Protein AF-A0A0F4Q949-F1 (afdb_monomer_lite)

pLDDT: mean 88.06, std 14.51, range [45.66, 97.56]

Foldseek 3Di:
DDKDWDQADLVQWDADPQWTKHAAPPPGDMDTDPDHPDDSVNVSVVQRVQPWTFIDDPVDTTRTHHNVVVVVVVDDDPPPPPPDDD

Radius of gyration: 15.3 Å; chains: 1; bounding box: 47×30×36 Å

Organism: NCBI:txid43658

Structure (mmCIF, N/CA/C/O backbone):
data_AF-A0A0F4Q949-F1
#
_entry.id   AF-A0A0F4Q949-F1
#
loop_
_atom_site.group_PDB
_atom_site.id
_atom_site.type_symbol
_atom_site.label_atom_id
_atom_site.label_alt_id
_atom_site.label_comp_id
_atom_site.label_asym_id
_atom_site.label_entity_id
_atom_site.label_seq_id
_atom_site.pdbx_PDB_ins_code
_atom_site.Cartn_x
_atom_site.Cartn_y
_atom_site.Cartn_z
_atom_site.occupancy
_atom_site.B_iso_or_equiv
_atom_site.auth_seq_id
_atom_site.auth_comp_id
_atom_site.auth_asym_id
_atom_site.auth_atom_id
_atom_site.pdbx_PDB_model_num
ATOM 1 N N . MET A 1 1 ? -12.304 -2.703 21.150 1.00 61.78 1 MET A N 1
ATOM 2 C CA . MET A 1 1 ? -12.013 -3.130 19.768 1.00 61.78 1 MET A CA 1
ATOM 3 C C . MET A 1 1 ? -10.506 -3.138 19.597 1.00 61.78 1 MET A C 1
ATOM 5 O O . MET A 1 1 ? -9.897 -2.094 19.793 1.00 61.78 1 MET A O 1
ATOM 9 N N . SER A 1 2 ? -9.908 -4.304 19.344 1.00 79.75 2 SER A N 1
ATOM 10 C CA . SER A 1 2 ? -8.475 -4.399 19.041 1.00 79.75 2 SER A CA 1
ATOM 11 C C . SER A 1 2 ? -8.286 -4.213 17.539 1.00 79.75 2 SER A C 1
ATOM 13 O O . SER A 1 2 ? -8.794 -5.016 16.759 1.00 79.75 2 SER A O 1
ATOM 15 N N . LEU A 1 3 ? -7.620 -3.132 17.133 1.00 85.62 3 LEU A N 1
ATOM 16 C CA . LEU A 1 3 ? -7.237 -2.915 15.742 1.00 85.62 3 LEU A CA 1
ATOM 17 C C . LEU A 1 3 ? -5.804 -3.412 15.563 1.00 85.62 3 LEU A C 1
ATOM 19 O O . LEU A 1 3 ? -4.884 -2.870 16.177 1.00 85.62 3 LEU A O 1
ATOM 23 N N . LEU A 1 4 ? -5.615 -4.430 14.731 1.00 92.50 4 LEU A N 1
ATOM 24 C CA . LEU A 1 4 ? -4.290 -4.920 14.377 1.00 92.50 4 LEU A CA 1
ATOM 25 C C . LEU A 1 4 ? -3.878 -4.286 13.055 1.00 92.50 4 LEU A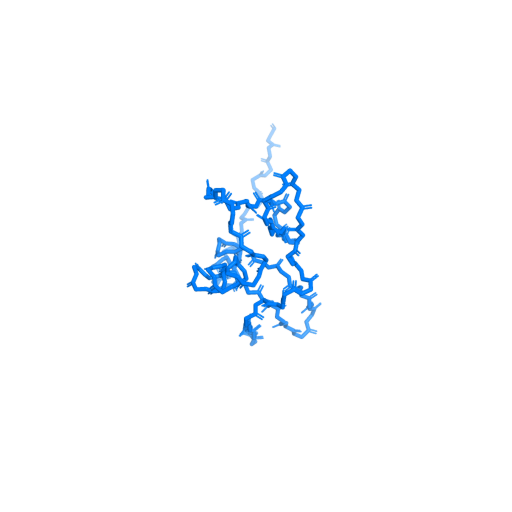 C 1
ATOM 27 O O . LEU A 1 4 ? -4.583 -4.408 12.055 1.00 92.50 4 LEU A O 1
ATOM 31 N N . THR A 1 5 ? -2.731 -3.611 13.053 1.00 94.06 5 THR A N 1
ATOM 32 C CA . THR A 1 5 ? -2.140 -3.057 11.836 1.00 94.06 5 THR A CA 1
ATOM 33 C C . THR A 1 5 ? -0.825 -3.759 11.541 1.00 94.06 5 THR A C 1
ATOM 35 O O . THR A 1 5 ? -0.006 -3.985 12.432 1.00 94.06 5 THR A O 1
ATOM 38 N N . THR A 1 6 ? -0.626 -4.134 10.283 1.00 96.12 6 THR A N 1
ATOM 39 C CA . THR A 1 6 ? 0.613 -4.765 9.812 1.00 96.12 6 THR A CA 1
ATOM 40 C C . THR A 1 6 ? 1.095 -4.088 8.528 1.00 96.12 6 THR A C 1
ATOM 42 O O . THR A 1 6 ? 0.329 -3.345 7.903 1.00 96.12 6 THR A O 1
ATOM 45 N N . PRO A 1 7 ? 2.381 -4.237 8.161 1.00 97.25 7 PRO A N 1
ATOM 46 C CA . PRO A 1 7 ? 2.890 -3.751 6.882 1.00 97.25 7 PRO A CA 1
ATOM 47 C C . PRO A 1 7 ? 2.058 -4.243 5.696 1.00 97.25 7 PRO A C 1
ATOM 49 O O . PRO A 1 7 ? 1.561 -5.364 5.721 1.00 97.25 7 PRO A O 1
ATOM 52 N N . VAL A 1 8 ? 1.942 -3.420 4.655 1.00 96.38 8 VAL A N 1
ATOM 53 C CA . VAL A 1 8 ? 1.288 -3.829 3.401 1.00 96.38 8 VAL A CA 1
ATOM 54 C C . VAL A 1 8 ? 2.150 -4.844 2.651 1.00 96.38 8 VAL A C 1
ATOM 56 O O . VAL A 1 8 ? 3.376 -4.716 2.635 1.00 96.38 8 VAL A O 1
ATOM 59 N N . ASP A 1 9 ? 1.532 -5.836 2.013 1.00 96.38 9 ASP A N 1
ATOM 60 C CA . ASP A 1 9 ? 2.247 -6.800 1.170 1.00 96.38 9 ASP A CA 1
ATOM 61 C C . ASP A 1 9 ? 2.620 -6.190 -0.194 1.00 96.38 9 ASP A C 1
ATOM 63 O O . ASP A 1 9 ? 1.931 -5.315 -0.723 1.00 96.38 9 ASP A O 1
ATOM 67 N N . ILE A 1 10 ? 3.720 -6.663 -0.785 1.00 96.50 10 ILE A N 1
ATOM 68 C CA . ILE A 1 10 ? 4.151 -6.247 -2.125 1.00 96.50 10 ILE A CA 1
ATOM 69 C C . ILE A 1 10 ? 3.147 -6.653 -3.212 1.00 96.50 10 ILE A C 1
ATOM 71 O O . ILE A 1 10 ? 3.068 -5.977 -4.233 1.00 96.50 10 ILE A O 1
ATOM 75 N N . ALA A 1 11 ? 2.359 -7.707 -2.986 1.00 96.44 11 ALA A N 1
ATOM 76 C CA . ALA A 1 11 ? 1.299 -8.160 -3.881 1.00 96.44 11 ALA A CA 1
ATOM 77 C C . ALA A 1 11 ? 0.199 -7.109 -4.105 1.00 96.44 11 ALA A C 1
ATOM 79 O O . ALA A 1 11 ? -0.561 -7.231 -5.061 1.00 96.44 11 ALA A O 1
ATOM 80 N N . HIS A 1 12 ? 0.123 -6.079 -3.256 1.00 95.88 12 HIS A N 1
ATOM 81 C CA . HIS A 1 12 ? -0.831 -4.979 -3.400 1.00 95.88 12 HIS A CA 1
ATOM 82 C C . HIS A 1 12 ? -0.224 -3.704 -3.995 1.00 95.88 12 HIS A C 1
ATOM 84 O O . HIS A 1 12 ? -0.846 -2.639 -3.952 1.00 95.88 12 HIS A O 1
ATOM 90 N N . ILE A 1 13 ? 1.001 -3.793 -4.516 1.00 96.69 13 ILE A N 1
ATOM 91 C CA . ILE A 1 13 ? 1.618 -2.724 -5.290 1.00 96.69 13 ILE A CA 1
ATOM 92 C C . ILE A 1 13 ? 1.453 -3.027 -6.773 1.00 96.69 13 ILE A C 1
ATOM 94 O O . ILE A 1 13 ? 2.110 -3.917 -7.315 1.00 96.69 13 ILE A O 1
ATOM 98 N N . ASP A 1 14 ? 0.622 -2.232 -7.432 1.00 95.25 14 ASP A N 1
ATOM 99 C CA . ASP A 1 14 ? 0.442 -2.283 -8.878 1.00 95.25 14 ASP A CA 1
ATOM 100 C C . ASP A 1 14 ? 1.465 -1.390 -9.589 1.00 95.25 14 ASP A C 1
ATOM 102 O O . ASP A 1 14 ? 2.130 -0.551 -8.976 1.00 95.25 14 ASP A O 1
ATOM 106 N N . VAL A 1 15 ? 1.597 -1.550 -10.907 1.00 94.12 15 VAL A N 1
ATOM 107 C CA . VAL A 1 15 ? 2.431 -0.683 -11.751 1.00 94.12 15 VAL A CA 1
ATOM 108 C C . VAL A 1 15 ? 1.590 -0.129 -12.891 1.00 94.12 15 VAL A C 1
ATOM 110 O O . VAL A 1 15 ? 1.058 -0.886 -13.699 1.00 94.12 15 VAL A O 1
ATOM 113 N N . MET A 1 16 ? 1.521 1.198 -12.989 1.00 91.62 16 MET A N 1
ATOM 114 C CA . MET A 1 16 ? 0.854 1.913 -14.079 1.00 91.62 16 MET A CA 1
ATOM 115 C C . MET A 1 16 ? 1.785 3.001 -14.607 1.00 91.62 16 MET A C 1
ATOM 117 O O . MET A 1 16 ? 2.444 3.690 -13.831 1.00 91.62 16 MET A O 1
ATOM 121 N N . ASP A 1 17 ? 1.89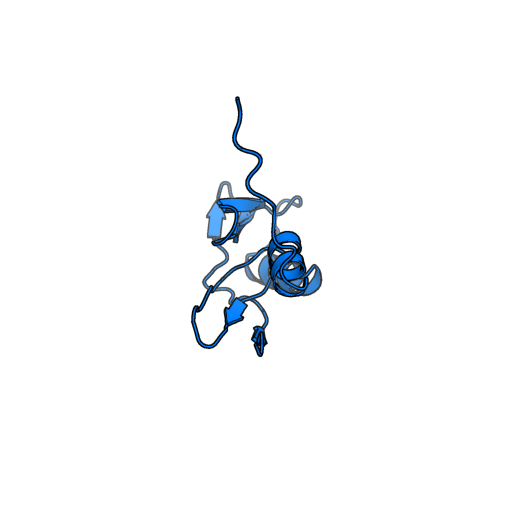0 3.130 -15.930 1.00 88.75 17 ASP A N 1
ATOM 122 C CA . ASP A 1 17 ? 2.808 4.070 -16.592 1.00 88.75 17 ASP A CA 1
ATOM 123 C C . ASP A 1 17 ? 4.252 3.978 -16.068 1.00 88.75 17 ASP A C 1
ATOM 125 O O . A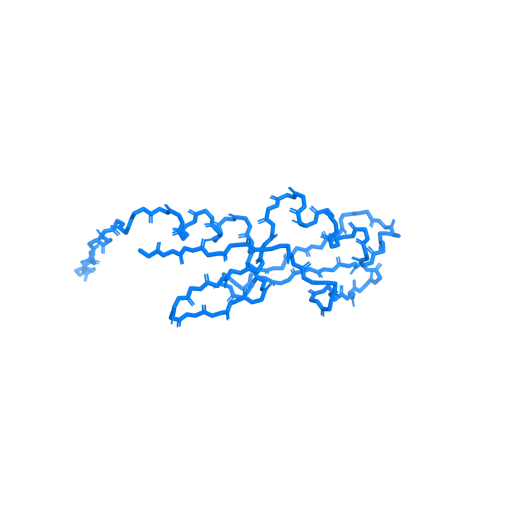SP A 1 17 ? 4.908 4.987 -15.792 1.00 88.75 17 ASP A O 1
ATOM 129 N N . SER A 1 18 ? 4.733 2.745 -15.874 1.00 88.62 18 SER A N 1
ATOM 130 C CA . SER A 1 18 ? 6.065 2.440 -15.329 1.00 88.62 18 SER A CA 1
ATOM 131 C C . SER A 1 18 ? 6.324 2.999 -13.923 1.00 88.62 18 SER A C 1
ATOM 133 O O . SER A 1 18 ? 7.479 3.130 -13.512 1.00 88.62 18 SER A O 1
ATOM 135 N N . ARG A 1 19 ? 5.266 3.328 -13.173 1.00 92.75 19 ARG A N 1
ATOM 136 C CA . ARG A 1 19 ? 5.341 3.816 -11.796 1.00 92.75 19 ARG A CA 1
ATOM 137 C C . ARG A 1 19 ? 4.536 2.908 -10.868 1.00 92.75 19 ARG A C 1
ATOM 139 O O . ARG A 1 19 ? 3.373 2.622 -11.156 1.00 92.75 19 ARG A O 1
ATOM 146 N N . PRO A 1 20 ? 5.135 2.454 -9.757 1.00 96.44 20 PRO A N 1
ATOM 147 C CA . PRO A 1 20 ? 4.397 1.761 -8.719 1.00 96.44 20 PRO A CA 1
ATOM 148 C C . PRO A 1 20 ? 3.284 2.638 -8.147 1.00 96.44 20 PRO A C 1
ATOM 150 O O . PRO A 1 20 ? 3.477 3.843 -7.953 1.00 96.44 20 PRO A O 1
ATOM 153 N N . LEU A 1 21 ? 2.149 2.022 -7.845 1.00 95.88 21 LEU A N 1
ATOM 154 C CA . LEU A 1 21 ? 1.017 2.653 -7.187 1.00 95.88 21 LEU A CA 1
ATOM 155 C C . LEU A 1 21 ? 0.440 1.745 -6.105 1.00 95.88 21 LEU A C 1
ATOM 157 O O . LEU A 1 21 ? 0.653 0.535 -6.100 1.00 95.88 21 LEU A O 1
ATOM 161 N N . ILE A 1 22 ? -0.284 2.356 -5.180 1.00 97.38 22 ILE A N 1
ATOM 162 C CA . ILE A 1 22 ? -0.988 1.681 -4.095 1.00 97.38 22 ILE A CA 1
ATOM 163 C C . ILE A 1 22 ? -2.406 2.246 -3.992 1.00 97.38 22 ILE A C 1
ATOM 165 O O . ILE A 1 22 ? -2.621 3.438 -4.227 1.00 97.38 22 ILE A O 1
ATOM 169 N N . TYR A 1 23 ? -3.375 1.391 -3.672 1.00 97.44 23 TYR A N 1
ATOM 170 C CA . TYR A 1 23 ? -4.794 1.740 -3.629 1.00 97.44 23 TYR A CA 1
ATOM 171 C C . TYR A 1 23 ? -5.391 1.499 -2.245 1.00 97.44 23 TYR A C 1
ATOM 173 O O . TYR A 1 23 ? -5.284 0.408 -1.693 1.00 97.44 23 TYR A O 1
ATOM 181 N N . CYS A 1 24 ? -6.071 2.504 -1.698 1.00 97.56 24 CYS A N 1
ATOM 182 C CA . CYS A 1 24 ? -6.763 2.388 -0.422 1.00 97.56 24 CYS A CA 1
ATOM 183 C C . CYS A 1 24 ? -8.146 1.757 -0.605 1.00 97.56 24 CYS A C 1
ATOM 185 O O . CYS A 1 24 ? -9.025 2.336 -1.244 1.00 97.56 24 CYS A O 1
ATOM 187 N N . GLN A 1 25 ? -8.394 0.622 0.048 1.00 96.44 25 GLN A N 1
ATOM 188 C CA . GLN A 1 25 ? -9.700 -0.044 0.027 1.00 96.44 25 GLN A CA 1
ATOM 189 C C . GLN A 1 25 ? -10.783 0.726 0.810 1.00 96.44 25 GLN A C 1
ATOM 191 O O . GLN A 1 25 ? -11.972 0.522 0.572 1.00 96.44 25 GLN A O 1
ATOM 196 N N . CYS A 1 26 ? -10.391 1.629 1.718 1.00 94.44 26 CYS A N 1
ATOM 197 C CA . CYS A 1 26 ? -11.317 2.388 2.563 1.00 94.44 26 CYS A CA 1
ATOM 198 C C . CYS A 1 26 ? -11.884 3.627 1.848 1.00 94.44 26 CYS A C 1
ATOM 200 O O . CYS A 1 26 ? -13.092 3.729 1.641 1.00 94.44 26 CYS A O 1
ATOM 202 N N . CYS A 1 27 ? -11.024 4.562 1.433 1.00 95.50 27 CYS A N 1
ATOM 203 C CA . CYS A 1 27 ? -11.441 5.815 0.788 1.00 95.50 27 CYS A CA 1
ATOM 204 C C . CYS A 1 27 ? -11.363 5.792 -0.745 1.00 95.50 27 CYS A C 1
ATOM 206 O O . CYS A 1 27 ? -11.747 6.769 -1.386 1.00 95.50 27 CYS A O 1
ATOM 208 N N . ARG A 1 28 ? -10.901 4.683 -1.338 1.00 95.75 28 ARG A N 1
ATOM 209 C CA . ARG A 1 28 ? -10.762 4.495 -2.791 1.00 95.75 28 ARG A CA 1
ATOM 210 C C . ARG A 1 28 ? -9.793 5.471 -3.469 1.00 95.75 28 ARG A C 1
ATOM 212 O O . ARG A 1 28 ? -9.919 5.734 -4.664 1.00 95.75 28 ARG A O 1
ATOM 219 N N . SER A 1 29 ? -8.838 6.016 -2.717 1.00 95.12 29 SER A N 1
ATOM 220 C CA . SER A 1 29 ? -7.759 6.841 -3.262 1.00 95.12 29 SER A CA 1
ATOM 221 C C . SER A 1 29 ? -6.592 5.985 -3.758 1.00 95.12 29 SER A C 1
ATOM 223 O O . SER A 1 29 ? -6.371 4.868 -3.283 1.00 95.12 29 SER A O 1
ATOM 225 N N . TYR A 1 30 ? -5.829 6.536 -4.701 1.00 95.06 30 TYR A N 1
ATOM 226 C CA . TYR A 1 30 ? -4.606 5.939 -5.230 1.00 95.06 30 TYR A CA 1
ATOM 227 C C . TYR A 1 30 ? -3.444 6.896 -4.979 1.00 95.06 30 TYR A C 1
ATOM 229 O O . TYR A 1 30 ? -3.577 8.100 -5.206 1.00 95.06 30 TYR A O 1
ATOM 237 N N . GLU A 1 31 ? -2.293 6.361 -4.592 1.00 95.75 31 GLU A N 1
ATOM 238 C CA . GLU A 1 31 ? -1.030 7.097 -4.562 1.00 95.75 31 GLU A CA 1
ATOM 239 C C . GLU A 1 31 ? -0.021 6.420 -5.483 1.00 95.75 31 GLU A C 1
ATOM 241 O O . GLU A 1 31 ? 0.046 5.194 -5.555 1.00 95.75 31 GLU A O 1
ATOM 246 N N . HIS A 1 32 ? 0.770 7.222 -6.190 1.00 94.75 32 HIS A N 1
ATOM 247 C CA . HIS A 1 32 ? 1.792 6.746 -7.115 1.00 94.75 32 HIS A CA 1
ATOM 248 C C . HIS A 1 32 ? 3.168 7.270 -6.718 1.00 94.75 32 HIS A C 1
ATOM 250 O O . HIS A 1 32 ? 3.302 8.359 -6.159 1.00 94.75 32 HIS A O 1
ATOM 256 N N . ALA A 1 33 ? 4.205 6.513 -7.066 1.00 93.31 33 ALA A N 1
ATOM 257 C CA . ALA A 1 33 ? 5.574 6.953 -6.876 1.00 93.31 33 ALA A CA 1
ATOM 258 C C . ALA A 1 33 ? 5.855 8.232 -7.685 1.00 93.31 33 ALA A C 1
ATOM 260 O O . ALA A 1 33 ? 5.700 8.264 -8.909 1.00 93.31 33 ALA A O 1
ATOM 261 N N . CYS A 1 34 ? 6.317 9.286 -7.006 1.00 87.56 34 CYS A N 1
ATOM 262 C CA . CYS A 1 34 ? 6.696 10.545 -7.655 1.00 87.56 34 CYS A CA 1
ATOM 263 C C . CYS A 1 34 ? 7.976 10.417 -8.497 1.00 87.56 34 CYS A C 1
ATOM 265 O O . CYS A 1 34 ? 8.168 11.166 -9.451 1.00 87.56 34 CYS A O 1
ATOM 267 N N . GLN A 1 35 ? 8.870 9.494 -8.132 1.00 84.75 35 GLN A N 1
ATOM 268 C CA . GLN A 1 35 ? 10.157 9.308 -8.799 1.00 84.75 35 GLN A CA 1
ATOM 269 C C . GLN A 1 35 ? 10.047 8.291 -9.936 1.00 84.75 35 GLN A C 1
ATOM 271 O O . GLN A 1 35 ? 9.534 7.184 -9.754 1.00 84.75 35 GLN A O 1
ATOM 276 N N . SER A 1 36 ? 10.585 8.646 -11.103 1.00 79.56 36 SER A N 1
ATOM 277 C CA . SER A 1 36 ? 10.782 7.703 -12.201 1.00 79.56 36 SER A CA 1
ATOM 278 C C . SER A 1 36 ? 11.811 6.636 -11.807 1.00 79.56 36 SER A C 1
ATOM 280 O O . SER A 1 36 ? 12.831 6.933 -11.190 1.00 79.56 36 SER A O 1
ATOM 282 N N . GLY A 1 37 ? 11.530 5.373 -12.144 1.00 85.19 37 GLY A N 1
ATOM 283 C CA . GLY A 1 37 ? 12.415 4.241 -11.838 1.00 85.19 37 GLY A CA 1
ATOM 284 C C . GLY A 1 37 ? 12.262 3.644 -10.433 1.00 85.19 37 GLY A C 1
ATOM 285 O O . GLY A 1 37 ? 13.000 2.721 -10.089 1.00 85.19 37 GLY A O 1
ATOM 286 N N . ALA A 1 38 ? 11.305 4.114 -9.626 1.00 91.50 38 ALA A N 1
ATOM 287 C CA . ALA A 1 38 ? 10.953 3.441 -8.380 1.00 91.50 38 ALA A CA 1
ATOM 288 C C . ALA A 1 38 ? 10.471 2.007 -8.666 1.00 91.50 38 ALA A C 1
ATOM 290 O O . ALA A 1 38 ? 9.606 1.785 -9.512 1.00 91.50 38 ALA A O 1
ATOM 291 N N . THR A 1 39 ? 11.021 1.024 -7.953 1.00 95.56 39 THR A N 1
ATOM 292 C CA . THR A 1 39 ? 10.570 -0.372 -8.062 1.00 95.56 39 THR A CA 1
ATOM 293 C C . THR A 1 39 ? 9.370 -0.623 -7.142 1.00 95.56 39 THR A C 1
ATOM 295 O O . THR A 1 39 ? 9.262 0.038 -6.103 1.00 95.56 39 THR A O 1
ATOM 298 N N . PRO A 1 40 ? 8.499 -1.610 -7.435 1.00 96.25 40 PRO A N 1
ATOM 299 C CA . PRO A 1 40 ? 7.389 -1.971 -6.548 1.00 96.25 40 PRO A CA 1
ATOM 300 C C . PRO A 1 40 ? 7.829 -2.261 -5.111 1.00 96.25 40 PRO A C 1
ATOM 302 O O . PRO A 1 40 ? 7.188 -1.827 -4.162 1.00 96.25 40 PRO A O 1
ATOM 305 N N . LYS A 1 41 ? 8.984 -2.916 -4.940 1.00 96.31 41 LYS A N 1
ATOM 306 C CA . LYS A 1 41 ? 9.558 -3.205 -3.621 1.00 96.31 41 LYS A CA 1
ATOM 307 C C . LYS A 1 41 ? 9.955 -1.936 -2.865 1.00 96.31 41 LYS A C 1
ATOM 309 O O . LYS A 1 41 ? 9.650 -1.814 -1.685 1.00 96.31 41 LYS A O 1
ATOM 314 N N . MET A 1 42 ? 10.616 -0.988 -3.533 1.00 95.62 42 MET A N 1
ATOM 315 C CA . MET A 1 42 ? 10.959 0.299 -2.916 1.00 95.62 42 MET A CA 1
ATOM 316 C C . MET A 1 42 ? 9.700 1.077 -2.529 1.00 95.62 42 MET A C 1
ATOM 318 O O . MET A 1 42 ? 9.644 1.658 -1.448 1.00 95.62 42 MET A O 1
ATOM 322 N N . TRP A 1 43 ? 8.679 1.057 -3.390 1.00 96.62 43 TRP A N 1
ATOM 323 C CA . TRP A 1 43 ? 7.411 1.722 -3.114 1.00 96.62 43 TRP A CA 1
ATOM 324 C C . TRP A 1 43 ? 6.652 1.072 -1.956 1.00 96.62 43 TRP A C 1
ATOM 326 O O . TRP A 1 43 ? 6.190 1.786 -1.077 1.00 96.62 43 TRP A O 1
ATOM 336 N N . GLN A 1 44 ? 6.611 -0.262 -1.874 1.00 97.00 44 GLN A N 1
ATOM 337 C CA . GLN A 1 44 ? 6.044 -0.998 -0.737 1.00 97.00 44 GLN A CA 1
ATOM 338 C C . GLN A 1 44 ? 6.702 -0.596 0.590 1.00 97.00 44 GLN A C 1
ATOM 340 O O . GLN A 1 44 ? 6.014 -0.348 1.585 1.00 97.00 44 GLN A O 1
ATOM 345 N N . GLN A 1 45 ? 8.035 -0.504 0.604 1.00 96.56 45 GLN A N 1
ATOM 346 C CA . GLN A 1 45 ? 8.795 -0.107 1.788 1.00 96.56 45 GLN A CA 1
ATOM 347 C C . GLN A 1 45 ? 8.494 1.342 2.178 1.00 96.56 45 GLN A C 1
ATOM 349 O O . GLN A 1 45 ? 8.260 1.620 3.353 1.00 96.56 45 GLN A O 1
ATOM 354 N N . ALA A 1 46 ? 8.446 2.252 1.200 1.00 95.31 46 ALA A N 1
ATOM 355 C CA . ALA A 1 46 ? 8.101 3.653 1.420 1.00 95.31 46 ALA A CA 1
ATOM 356 C C . ALA A 1 46 ? 6.657 3.816 1.919 1.00 95.31 46 ALA A C 1
ATOM 358 O O . ALA A 1 46 ? 6.439 4.478 2.929 1.00 95.31 46 ALA A O 1
ATOM 359 N N . ALA A 1 47 ? 5.689 3.156 1.280 1.00 96.12 47 ALA A N 1
ATOM 360 C CA . ALA A 1 47 ? 4.283 3.152 1.675 1.00 96.12 47 ALA A CA 1
ATOM 361 C C . ALA A 1 47 ? 4.119 2.646 3.117 1.00 96.12 47 ALA A C 1
ATOM 363 O O . ALA A 1 47 ? 3.491 3.297 3.954 1.00 96.12 47 ALA A O 1
ATOM 364 N N . THR A 1 48 ? 4.769 1.527 3.449 1.00 96.44 48 THR A N 1
ATOM 365 C CA . THR A 1 48 ? 4.804 1.010 4.823 1.00 96.44 48 THR A CA 1
ATOM 366 C C . THR A 1 48 ? 5.435 2.024 5.779 1.00 96.44 48 THR A C 1
ATOM 368 O O . THR A 1 48 ? 4.918 2.249 6.873 1.00 96.44 48 THR A O 1
ATOM 371 N N . TYR A 1 49 ? 6.534 2.669 5.401 1.00 96.25 49 TYR A N 1
ATOM 372 C CA . TYR A 1 49 ? 7.192 3.654 6.255 1.00 96.25 49 TYR A CA 1
ATOM 373 C C . TYR A 1 49 ? 6.295 4.869 6.552 1.00 96.25 49 TYR A C 1
ATOM 375 O O . TYR A 1 49 ? 6.210 5.287 7.704 1.00 96.25 49 TYR A O 1
ATOM 383 N N . VAL A 1 50 ? 5.567 5.387 5.555 1.00 94.75 50 VAL A N 1
ATOM 384 C CA . VAL A 1 50 ? 4.678 6.557 5.724 1.00 94.75 50 VAL A CA 1
ATOM 385 C C . VAL A 1 50 ? 3.335 6.231 6.385 1.00 94.75 50 VAL A C 1
ATOM 387 O O . VAL A 1 50 ? 2.592 7.143 6.734 1.00 94.75 50 VAL A O 1
ATOM 390 N N . GLY A 1 51 ? 3.028 4.949 6.603 1.00 95.88 51 GLY A N 1
ATOM 391 C CA . GLY A 1 51 ? 1.885 4.526 7.416 1.00 95.88 51 GLY A CA 1
ATOM 392 C C . GLY A 1 51 ? 0.769 3.799 6.672 1.00 95.88 51 GLY A C 1
ATOM 393 O O . GLY A 1 51 ? -0.286 3.589 7.263 1.00 95.88 51 GLY A O 1
ATOM 394 N N . TRP A 1 52 ? 0.979 3.374 5.423 1.00 97.38 5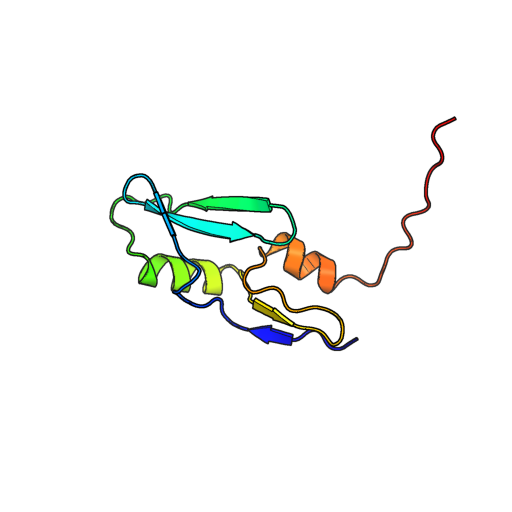2 TRP A N 1
ATOM 395 C CA . TRP A 1 52 ? 0.063 2.436 4.771 1.00 97.38 52 TRP A CA 1
ATOM 396 C C . TRP A 1 52 ? 0.085 1.093 5.501 1.00 97.38 52 TRP A C 1
ATOM 398 O O . TRP A 1 52 ? 1.156 0.580 5.855 1.00 97.38 52 TRP A O 1
ATOM 408 N N . ARG A 1 53 ? -1.093 0.525 5.767 1.00 97.44 53 ARG A N 1
ATOM 409 C CA . ARG A 1 53 ? -1.230 -0.697 6.569 1.00 97.44 53 ARG A CA 1
ATOM 410 C C . ARG A 1 53 ? -2.265 -1.643 5.988 1.00 97.44 53 ARG A C 1
ATOM 412 O O . ARG A 1 53 ? -3.285 -1.206 5.463 1.00 97.44 53 ARG A O 1
ATOM 419 N N . HIS A 1 54 ? -2.022 -2.928 6.202 1.00 97.12 54 HIS A N 1
ATOM 420 C CA . HIS A 1 54 ? -3.081 -3.921 6.308 1.00 97.12 54 HIS A CA 1
ATOM 421 C C . HIS A 1 54 ? -3.750 -3.729 7.665 1.00 97.12 54 HIS A C 1
ATOM 423 O O . HIS A 1 54 ? -3.067 -3.701 8.696 1.00 97.12 54 HIS A O 1
ATOM 429 N N . VAL A 1 55 ? -5.071 -3.582 7.676 1.00 95.44 55 VAL A N 1
ATOM 430 C CA . VAL A 1 55 ? -5.864 -3.367 8.888 1.00 95.44 55 VAL A CA 1
ATOM 431 C C . VAL A 1 55 ? -6.826 -4.529 9.109 1.00 95.44 55 VAL A C 1
ATOM 433 O O . VAL A 1 55 ? -7.693 -4.791 8.281 1.00 95.44 55 VAL A O 1
ATOM 436 N N . ARG A 1 56 ? -6.714 -5.181 10.268 1.00 94.81 56 ARG A N 1
ATOM 437 C CA . ARG A 1 56 ? -7.580 -6.290 10.676 1.00 94.81 56 ARG A CA 1
ATOM 438 C C . ARG A 1 56 ? -8.280 -5.991 11.995 1.00 94.81 56 ARG A C 1
ATOM 440 O O . ARG A 1 56 ? -7.667 -5.510 12.950 1.00 94.81 56 ARG A O 1
ATOM 447 N N . SER A 1 57 ? -9.558 -6.336 12.058 1.00 90.81 57 SER A N 1
ATOM 448 C CA . SER A 1 57 ? -10.355 -6.382 13.281 1.00 90.81 57 SER A CA 1
ATOM 449 C C . SER A 1 57 ? -11.173 -7.676 13.335 1.00 90.81 57 SER A C 1
ATOM 451 O O . SER A 1 57 ? -11.112 -8.507 12.434 1.00 90.81 57 SER A O 1
ATOM 453 N N . GLU A 1 58 ? -11.972 -7.843 14.386 1.00 89.69 58 GLU A N 1
ATOM 454 C CA . GLU A 1 58 ? -12.927 -8.955 14.503 1.00 89.69 58 GLU A CA 1
ATOM 455 C C . GLU A 1 58 ? -14.040 -8.912 13.438 1.00 89.69 58 GLU A C 1
ATOM 457 O O . GLU A 1 58 ? -14.689 -9.924 13.187 1.00 89.69 58 GLU A O 1
ATOM 462 N N . HIS A 1 59 ? -14.277 -7.753 12.816 1.00 88.12 59 HIS A N 1
ATOM 463 C CA . HIS A 1 59 ? -15.414 -7.535 11.916 1.00 88.12 59 HIS A CA 1
ATOM 464 C C . HIS A 1 59 ? -15.020 -7.299 10.459 1.00 88.12 59 HIS A C 1
ATOM 466 O O . HIS A 1 59 ? -15.878 -7.366 9.581 1.00 88.12 59 HIS A O 1
ATOM 472 N N . PHE A 1 60 ? -13.753 -6.994 10.189 1.00 90.25 60 PHE A N 1
ATOM 473 C CA . PHE A 1 60 ? -13.276 -6.719 8.840 1.00 90.25 60 PHE A CA 1
ATOM 474 C C . PHE A 1 60 ? -11.782 -7.000 8.706 1.00 90.25 60 PHE A C 1
ATOM 476 O O . PHE A 1 60 ? -11.026 -6.908 9.675 1.00 90.25 60 PHE A O 1
ATOM 483 N N . ASP A 1 61 ? -11.374 -7.284 7.474 1.00 93.88 61 ASP A N 1
ATOM 484 C CA . ASP A 1 61 ? -9.986 -7.453 7.068 1.00 93.88 61 ASP A CA 1
ATOM 485 C C . ASP A 1 61 ? -9.777 -6.638 5.787 1.00 93.88 61 ASP A C 1
ATOM 487 O O . ASP A 1 61 ? -10.456 -6.883 4.792 1.00 93.88 61 ASP A O 1
ATOM 491 N N . LEU A 1 62 ? -8.930 -5.610 5.850 1.00 94.75 62 LEU A N 1
ATOM 492 C CA . LEU A 1 62 ? -8.642 -4.703 4.740 1.00 94.75 62 LEU A CA 1
ATOM 493 C C . LEU A 1 62 ? -7.152 -4.772 4.422 1.00 94.75 62 LEU A C 1
ATOM 495 O O . LEU A 1 62 ? -6.325 -4.361 5.240 1.00 94.75 62 LEU A O 1
ATOM 499 N N . ASP A 1 63 ? -6.815 -5.247 3.226 1.00 95.50 63 ASP A N 1
ATOM 500 C CA . ASP A 1 63 ? -5.422 -5.529 2.858 1.00 95.50 63 ASP A CA 1
ATOM 501 C C . ASP A 1 63 ? -4.581 -4.252 2.751 1.00 95.50 63 ASP A C 1
ATOM 503 O O . ASP A 1 63 ? -3.399 -4.227 3.096 1.00 95.50 63 ASP A O 1
ATOM 507 N N . VAL A 1 64 ? -5.197 -3.162 2.278 1.00 96.81 64 VAL A N 1
ATOM 508 C CA . VAL A 1 64 ? -4.512 -1.889 2.049 1.00 96.81 64 VAL A CA 1
ATOM 509 C C . VAL A 1 64 ? -5.370 -0.705 2.464 1.00 96.81 64 VAL A C 1
ATOM 511 O O . VAL A 1 64 ? -6.422 -0.422 1.885 1.00 96.81 64 VAL A O 1
ATOM 514 N N . VAL A 1 65 ? -4.866 0.043 3.441 1.00 97.25 65 VAL A N 1
ATOM 515 C CA . VAL A 1 65 ? -5.484 1.253 3.980 1.00 97.25 65 VAL A CA 1
ATOM 516 C C . VAL A 1 65 ? -4.441 2.369 4.058 1.00 97.25 65 VAL A C 1
ATOM 518 O O . VAL A 1 65 ? -3.320 2.153 4.526 1.00 97.25 65 VAL A O 1
ATOM 521 N N . CYS A 1 66 ? -4.813 3.567 3.599 1.00 97.56 66 CYS A N 1
ATOM 522 C CA . CYS A 1 66 ? -3.953 4.748 3.640 1.00 97.56 66 CYS A CA 1
ATOM 523 C C . CYS A 1 66 ? -3.772 5.289 5.073 1.00 97.56 66 CYS A C 1
ATOM 525 O O . CYS A 1 66 ? -4.619 5.033 5.936 1.00 97.56 66 CYS A O 1
ATOM 527 N N . PRO A 1 67 ? -2.717 6.085 5.336 1.00 96.19 67 PRO A N 1
ATOM 528 C CA . PRO A 1 67 ? -2.438 6.626 6.669 1.00 96.19 67 PRO A CA 1
ATOM 529 C C . PRO A 1 67 ? -3.609 7.408 7.284 1.00 96.19 67 PRO A C 1
ATOM 531 O O . PRO A 1 67 ? -3.855 7.310 8.485 1.00 96.19 67 PRO A O 1
ATOM 534 N N . GLU A 1 68 ? -4.359 8.149 6.465 1.00 95.50 68 GLU A N 1
ATOM 535 C CA . GLU A 1 68 ? -5.520 8.926 6.914 1.00 95.50 68 GLU A CA 1
ATOM 536 C C . GLU A 1 68 ? -6.643 8.017 7.430 1.00 95.50 68 GLU A C 1
ATOM 538 O O . GLU A 1 68 ? -7.111 8.187 8.554 1.00 95.50 68 GLU A O 1
ATOM 543 N N . CYS A 1 69 ? -7.023 6.993 6.661 1.00 94.62 69 CYS A N 1
ATOM 544 C CA . CYS A 1 69 ? -8.053 6.040 7.076 1.00 94.62 69 CYS A CA 1
ATOM 545 C C . CYS A 1 69 ? -7.602 5.181 8.267 1.00 94.62 69 CYS A C 1
ATOM 547 O O . CYS A 1 69 ? -8.407 4.884 9.147 1.00 94.62 69 CYS A O 1
ATOM 549 N N . VAL A 1 70 ? -6.313 4.820 8.346 1.00 93.81 70 VAL A N 1
ATOM 550 C CA . VAL A 1 70 ? -5.756 4.161 9.540 1.00 93.81 70 V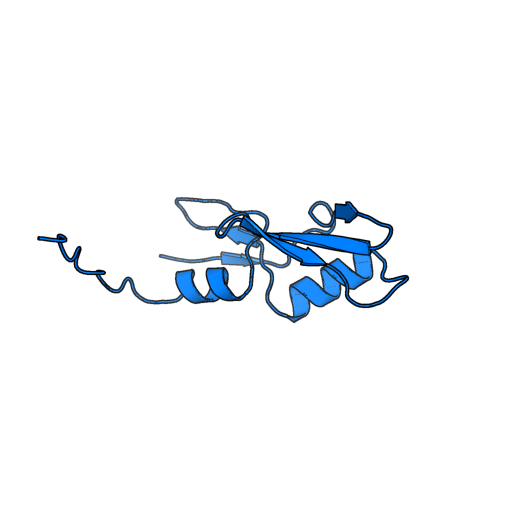AL A CA 1
ATOM 551 C C . VAL A 1 70 ? -5.950 5.049 10.771 1.00 93.81 70 VAL A C 1
ATOM 553 O O . VAL A 1 70 ? -6.414 4.569 11.805 1.00 93.81 70 VAL A O 1
ATOM 556 N N . ALA A 1 71 ? -5.650 6.346 10.666 1.00 92.31 71 ALA A N 1
ATOM 557 C CA . ALA A 1 71 ? -5.838 7.287 11.763 1.00 92.31 71 ALA A CA 1
ATOM 558 C C . ALA A 1 71 ? -7.313 7.414 12.184 1.00 92.31 71 ALA A C 1
ATOM 560 O O . ALA A 1 71 ? -7.587 7.518 13.380 1.00 92.31 71 ALA A O 1
ATOM 561 N N . GLU A 1 72 ? -8.262 7.359 11.244 1.00 90.62 72 GLU A N 1
ATOM 562 C CA . GLU A 1 72 ? -9.700 7.370 11.551 1.00 90.62 72 GLU A CA 1
ATOM 563 C C . GLU A 1 72 ? -10.142 6.149 12.368 1.00 90.62 72 GLU A C 1
ATOM 565 O O . GLU A 1 72 ? -10.906 6.312 13.320 1.00 90.62 72 GLU A O 1
ATOM 570 N N . PHE A 1 73 ? -9.617 4.949 12.088 1.00 87.06 73 PHE A N 1
ATOM 571 C CA . PHE A 1 73 ? -9.933 3.751 12.882 1.00 87.06 73 PHE A CA 1
ATOM 572 C C . PHE A 1 73 ? -9.462 3.840 14.341 1.00 87.06 73 PHE A C 1
ATOM 574 O O . PHE A 1 73 ? -10.028 3.184 15.216 1.00 87.06 73 PHE A O 1
ATOM 581 N N . HIS A 1 74 ? -8.434 4.645 14.619 1.00 82.44 74 HIS A N 1
ATOM 582 C CA . HIS A 1 74 ? -7.941 4.877 15.976 1.00 82.44 74 HIS A CA 1
ATOM 583 C C . HIS A 1 74 ? -8.721 5.957 16.734 1.00 82.44 74 HIS A C 1
ATOM 585 O O . HIS A 1 74 ? -8.541 6.098 17.947 1.00 82.44 74 HIS A O 1
ATOM 591 N N . GLN A 1 75 ? -9.586 6.722 16.064 1.00 80.00 75 GLN A N 1
ATOM 592 C CA . GLN A 1 75 ? -10.396 7.719 16.748 1.00 80.00 75 GLN A CA 1
ATOM 593 C C . GLN A 1 75 ? -11.565 7.045 17.477 1.00 80.00 75 GLN A C 1
ATOM 595 O O . GLN A 1 75 ? -12.254 6.198 16.905 1.00 80.00 75 GLN A O 1
ATOM 600 N N . PRO A 1 76 ? -11.847 7.428 18.737 1.00 69.31 76 PRO A N 1
ATOM 601 C CA . PRO A 1 76 ? -13.081 7.014 19.385 1.00 69.31 76 PRO A CA 1
ATOM 602 C C . PRO A 1 76 ? -14.250 7.520 18.541 1.00 69.31 76 PRO A C 1
ATOM 604 O O . PRO A 1 76 ? -14.235 8.675 18.108 1.00 69.31 76 PRO A O 1
ATOM 607 N N . VAL A 1 77 ? -15.238 6.653 18.297 1.00 66.25 77 VAL A N 1
ATOM 608 C CA . VAL A 1 77 ? -16.405 6.951 17.460 1.00 66.25 77 VAL A CA 1
ATOM 609 C C . VAL A 1 77 ? -17.028 8.260 17.937 1.00 66.25 77 VAL A C 1
ATOM 611 O O . VAL A 1 77 ? -17.729 8.306 18.947 1.00 66.25 77 VAL A O 1
ATOM 614 N N . LYS A 1 78 ? -16.771 9.352 17.214 1.00 58.97 78 LYS A N 1
ATOM 615 C CA . LYS A 1 78 ? -17.551 10.570 17.380 1.00 58.97 78 LYS A CA 1
ATOM 616 C C . LYS A 1 78 ? -18.891 10.229 16.763 1.00 58.97 78 LYS A C 1
ATOM 618 O O . LYS A 1 78 ? -18.967 10.064 15.548 1.00 58.97 78 LYS A O 1
ATOM 623 N N . HIS A 1 79 ? -19.919 10.061 17.593 1.00 50.34 79 HIS A N 1
ATOM 624 C CA . HIS A 1 79 ? -21.303 10.018 17.135 1.00 50.34 79 HIS A CA 1
ATOM 625 C C . HIS A 1 79 ? -21.524 11.259 16.265 1.00 50.34 79 HIS A C 1
ATOM 627 O O . HIS A 1 79 ? -21.702 12.369 16.762 1.00 50.34 79 HIS A O 1
ATOM 633 N N . ARG A 1 80 ? -21.396 11.092 14.948 1.00 50.41 80 ARG A N 1
ATOM 634 C CA . ARG A 1 80 ? -21.622 12.155 13.984 1.00 50.41 80 ARG A CA 1
ATOM 635 C C . ARG A 1 80 ? -23.130 12.295 13.953 1.00 50.41 80 ARG A C 1
ATOM 637 O O . ARG A 1 80 ? -23.811 11.482 13.335 1.00 50.41 80 ARG A O 1
ATOM 644 N N . GLU A 1 81 ? -23.647 13.247 14.725 1.00 52.00 81 GLU A N 1
ATOM 645 C CA . GLU A 1 81 ? -25.062 13.574 14.694 1.00 52.00 81 GLU A CA 1
ATOM 646 C C . GLU A 1 81 ? -25.455 13.798 13.236 1.00 52.00 81 GLU A C 1
ATOM 648 O O . GLU A 1 81 ? -24.926 14.681 12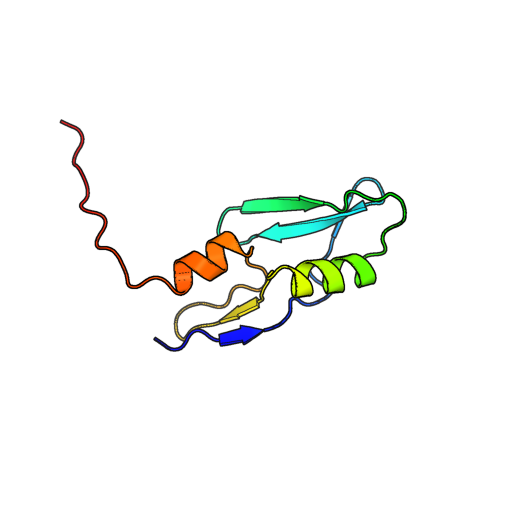.554 1.00 52.00 81 GLU A O 1
ATOM 653 N N . LEU A 1 82 ? -26.341 12.928 12.751 1.00 52.97 82 LEU A N 1
ATOM 654 C CA . LEU A 1 82 ? -27.045 13.079 11.493 1.00 52.97 82 LEU A CA 1
ATOM 655 C C . LEU A 1 82 ? -27.789 14.413 11.562 1.00 52.97 82 LEU A C 1
ATOM 657 O O . LEU A 1 82 ? -28.933 14.476 12.014 1.00 52.97 82 LEU A O 1
ATOM 661 N N . ARG A 1 83 ? -27.146 15.497 11.122 1.00 46.84 83 ARG A N 1
ATOM 662 C CA . ARG A 1 83 ? -27.863 16.715 10.763 1.00 46.84 83 ARG A CA 1
ATOM 663 C C . ARG A 1 83 ? -28.744 16.350 9.577 1.00 46.84 83 ARG A C 1
ATOM 665 O O . ARG A 1 83 ? -28.286 16.312 8.440 1.00 46.84 83 ARG A O 1
ATOM 672 N N . LYS A 1 84 ? -30.005 16.030 9.880 1.00 45.66 84 LYS A N 1
ATOM 673 C CA . LYS A 1 84 ? -31.111 16.071 8.928 1.00 45.66 84 LYS A CA 1
ATOM 674 C C . LYS A 1 84 ? -31.046 17.436 8.244 1.00 45.66 84 LYS A C 1
ATOM 676 O O . LYS A 1 84 ? -31.186 18.458 8.914 1.00 45.66 84 LYS A O 1
ATOM 681 N N . ALA A 1 85 ? -30.760 17.442 6.947 1.00 46.62 85 ALA A N 1
ATOM 682 C CA . ALA A 1 85 ? -31.016 18.610 6.125 1.00 46.62 85 ALA A CA 1
ATOM 683 C C . ALA A 1 85 ? -32.538 18.819 6.104 1.00 46.62 85 ALA A C 1
ATOM 685 O O . ALA A 1 85 ? -33.282 17.874 5.834 1.00 46.62 85 ALA A O 1
ATOM 686 N N . VAL A 1 86 ? -32.942 20.019 6.522 1.00 49.84 86 VAL A N 1
ATOM 687 C CA . VAL A 1 86 ? -34.305 20.567 6.468 1.00 49.84 86 VAL A CA 1
ATOM 688 C C . VAL A 1 86 ? -34.680 20.844 5.021 1.00 49.84 86 VAL A C 1
ATOM 690 O O . VAL A 1 86 ? -33.782 21.308 4.282 1.00 49.84 86 VAL A O 1
#

Secondary structure (DSSP, 8-state):
---EEEEPPGGGEEEETTEEEEE-TTT--EEE-SSTT--HHHHHHHHHHHT-EEEE-SS-EEEEE-HHHHHHHTS-----------

Sequence (86 aa):
MSLLTTPVDIAHIDVMDSRPLIYCQCCRSYEHACQSGATPKMWQQAATYVGWRHVRSEHFDLDVVCPECVAEFHQPVKHRELRKAV